Protein AF-A0A0F9MSC6-F1 (afdb_monomer_lite)

Foldseek 3Di:
DDPDDDDDADDPPDDQPAEEECPDPVHWPDKDKDFDPPFAQKEKEWEAALVVDVVGDPPIQIEIDDDDPDPDDHHYDYDYDHPDHDNVVRNVVRVVVNVVSVVVRMDMDIHGDDDPPDDPRHRYHYYYPPVD

Radius of gyration: 20.94 Å; chains: 1; bounding box: 50×23×59 Å

Secondary structure (DSSP, 8-state):
---PPP-----TTPPP-EEEESSSSSBEEEEEEEE-S----EEEEEE--TT--SSPPSSPEEEEPPPP-SSS---EEEEEETT--SHHHHHHHHHHHHHHHHHHHEEEEEEES--TT--TT--EEEE--TT-

Structure (mmCIF, N/CA/C/O backbone):
data_AF-A0A0F9MSC6-F1
#
_entry.id   AF-A0A0F9MSC6-F1
#
loop_
_atom_site.group_PDB
_atom_site.id
_atom_site.type_symbol
_atom_site.label_atom_id
_atom_site.label_alt_id
_atom_site.label_comp_id
_atom_site.label_asym_id
_atom_site.label_entity_id
_atom_site.label_seq_id
_atom_site.pdbx_PDB_ins_code
_atom_site.Cartn_x
_atom_site.Cartn_y
_atom_site.Cartn_z
_atom_site.occupancy
_atom_site.B_iso_or_equiv
_atom_site.auth_seq_id
_atom_site.auth_comp_id
_atom_site.auth_asym_id
_atom_site.auth_atom_id
_atom_site.pdbx_PDB_model_num
ATOM 1 N N . ALA A 1 1 ? -26.064 5.484 -30.027 1.00 55.69 1 ALA A N 1
ATOM 2 C CA . ALA A 1 1 ? -25.040 4.488 -29.670 1.00 55.69 1 ALA A CA 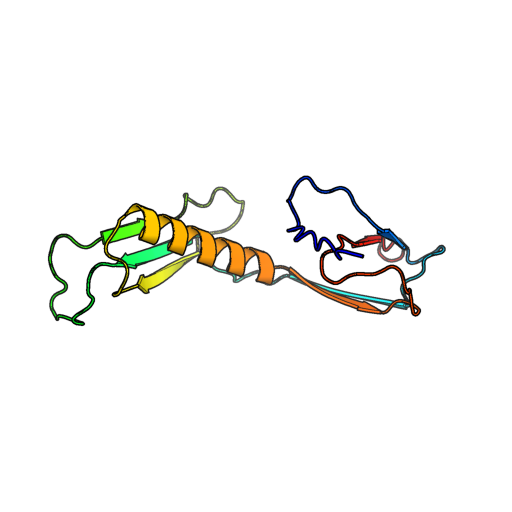1
ATOM 3 C C . ALA A 1 1 ? -24.875 4.544 -28.160 1.00 55.69 1 ALA A C 1
ATOM 5 O O . ALA A 1 1 ? -24.592 5.622 -27.655 1.00 55.69 1 ALA A O 1
ATOM 6 N N . ASN A 1 2 ? -25.159 3.453 -27.445 1.00 54.38 2 ASN A N 1
ATOM 7 C CA . ASN A 1 2 ? -24.880 3.384 -26.010 1.00 54.38 2 ASN A CA 1
ATOM 8 C C . ASN A 1 2 ? -23.380 3.145 -25.849 1.00 54.38 2 ASN A C 1
ATOM 10 O O . ASN A 1 2 ? -22.887 2.098 -26.258 1.00 54.38 2 ASN A O 1
ATOM 14 N N . LEU A 1 3 ? -22.670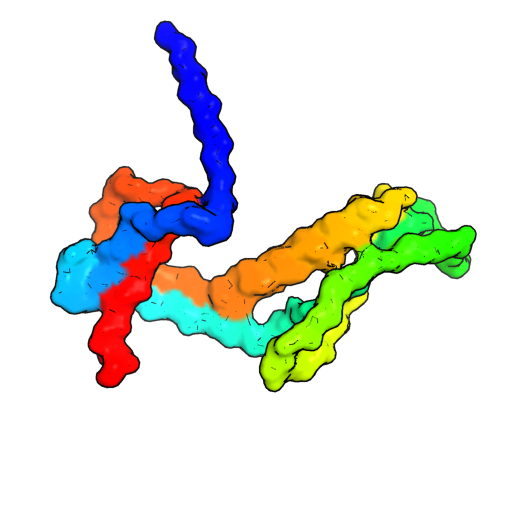 4.133 -25.309 1.00 59.75 3 LEU A N 1
ATOM 15 C CA . LEU A 1 3 ? -21.303 3.949 -24.837 1.00 59.75 3 LEU A CA 1
ATOM 16 C C . LEU A 1 3 ? -21.388 3.118 -23.557 1.00 59.75 3 LEU A C 1
ATOM 18 O O . LEU A 1 3 ? -21.895 3.589 -22.540 1.00 59.75 3 LEU A O 1
ATOM 22 N N . ILE A 1 4 ? -20.980 1.857 -23.656 1.00 69.38 4 ILE A N 1
ATOM 23 C CA . ILE A 1 4 ? -20.779 0.985 -22.503 1.00 69.38 4 ILE A CA 1
ATOM 24 C C . ILE A 1 4 ? -19.363 1.280 -22.023 1.00 69.38 4 ILE A C 1
ATOM 26 O O . ILE A 1 4 ? -18.412 1.090 -22.775 1.00 69.38 4 ILE A O 1
ATOM 30 N N . TRP A 1 5 ? -19.243 1.803 -20.809 1.00 65.50 5 TRP A N 1
ATOM 31 C CA . TRP A 1 5 ? -17.957 2.010 -20.156 1.00 65.50 5 TRP A CA 1
ATOM 32 C C . TRP A 1 5 ? -17.672 0.787 -19.290 1.00 65.50 5 TRP A C 1
ATOM 34 O O . TRP A 1 5 ? -18.529 0.385 -18.501 1.00 65.50 5 TRP A O 1
ATOM 44 N N . GLU A 1 6 ? -16.494 0.199 -19.453 1.00 67.31 6 GLU A N 1
ATOM 45 C CA . GLU A 1 6 ? -15.989 -0.867 -18.595 1.00 67.31 6 GLU A CA 1
ATOM 46 C C . GLU A 1 6 ? -14.988 -0.260 -17.614 1.00 67.31 6 GLU A C 1
ATOM 48 O O . GLU A 1 6 ? -14.114 0.512 -18.005 1.00 67.31 6 GLU A O 1
ATOM 53 N N . LEU A 1 7 ? -15.161 -0.561 -16.328 1.00 62.81 7 LEU A N 1
ATOM 54 C CA . LEU A 1 7 ? -14.228 -0.157 -15.287 1.00 62.81 7 LEU A CA 1
ATOM 55 C C . LEU A 1 7 ? -13.333 -1.352 -14.976 1.00 62.81 7 LEU A C 1
ATOM 57 O O . LEU A 1 7 ? -13.763 -2.286 -14.301 1.00 62.81 7 LEU A O 1
ATOM 61 N N . VAL A 1 8 ? -12.112 -1.317 -15.499 1.00 66.56 8 VAL A N 1
ATOM 62 C CA . VAL A 1 8 ? -11.094 -2.337 -15.249 1.00 66.56 8 VAL A CA 1
ATOM 63 C C . VAL A 1 8 ? -10.223 -1.865 -14.090 1.00 66.56 8 VAL A C 1
ATOM 65 O O . VAL A 1 8 ? -9.742 -0.732 -14.087 1.00 66.56 8 VAL A O 1
ATOM 68 N N . TYR A 1 9 ? -10.052 -2.722 -13.086 1.00 66.75 9 TYR A N 1
ATOM 69 C CA . TYR A 1 9 ? -9.126 -2.490 -11.981 1.00 66.75 9 TYR A CA 1
ATOM 70 C C . TYR A 1 9 ? -7.920 -3.413 -12.147 1.00 66.75 9 TYR A C 1
ATOM 72 O O . TYR A 1 9 ? -8.146 -4.614 -12.323 1.00 66.75 9 TYR A O 1
ATOM 80 N N . PRO A 1 10 ? -6.682 -2.903 -12.026 1.00 65.12 10 PRO A N 1
ATOM 81 C CA . PRO A 1 10 ? -5.489 -3.727 -12.165 1.00 65.12 10 PRO A CA 1
ATOM 82 C C . PRO A 1 10 ? -5.479 -4.840 -11.112 1.00 65.12 10 PRO A C 1
ATOM 84 O O . PRO A 1 10 ? -5.678 -4.589 -9.919 1.00 65.12 10 PRO A O 1
ATOM 87 N N . GLN A 1 11 ? -5.269 -6.072 -11.560 1.00 66.50 11 GLN A N 1
ATOM 88 C CA . GLN A 1 11 ? -5.110 -7.265 -10.737 1.00 66.50 11 GLN A CA 1
ATOM 89 C C . GLN A 1 11 ? -3.634 -7.665 -10.681 1.00 66.50 11 GLN A C 1
ATOM 91 O O . GLN A 1 11 ? -2.872 -7.480 -11.628 1.00 66.50 11 GLN A O 1
ATOM 96 N N . GLU A 1 12 ? -3.211 -8.297 -9.586 1.00 67.12 12 GLU A N 1
ATOM 97 C CA . GLU A 1 12 ? -1.827 -8.784 -9.465 1.00 67.12 12 GLU A CA 1
ATOM 98 C C . GLU A 1 12 ? -1.458 -9.800 -10.561 1.00 67.12 12 GLU A C 1
ATOM 100 O O . GLU A 1 12 ? -0.303 -9.855 -10.996 1.00 67.12 12 GLU A O 1
ATOM 105 N N . SER A 1 13 ? -2.448 -10.565 -11.038 1.00 73.38 13 SER A N 1
ATOM 106 C CA . SER A 1 13 ? -2.315 -11.553 -12.112 1.00 73.38 13 SER A CA 1
ATOM 107 C C . SER A 1 13 ? -2.310 -10.965 -13.521 1.00 73.38 13 SER A C 1
ATOM 109 O O . SER A 1 13 ? -2.163 -11.732 -14.475 1.00 73.38 13 SER A O 1
ATOM 111 N N . ASP A 1 14 ? -2.492 -9.653 -13.672 1.00 69.31 14 ASP A N 1
ATOM 112 C CA . ASP A 1 14 ? -2.519 -9.038 -14.994 1.00 69.31 14 ASP A CA 1
ATOM 113 C C . ASP A 1 14 ? -1.143 -9.140 -15.657 1.00 69.31 14 ASP A C 1
ATOM 115 O O . ASP A 1 14 ? -0.079 -9.015 -15.017 1.00 69.31 14 ASP A O 1
ATOM 119 N N . ALA A 1 15 ? -1.192 -9.435 -16.957 1.00 78.44 15 ALA A N 1
ATOM 120 C CA . ALA A 1 15 ? -0.018 -9.536 -17.801 1.00 78.44 15 ALA A CA 1
ATOM 121 C C . ALA A 1 15 ? 0.693 -8.179 -17.887 1.00 78.44 15 ALA A C 1
ATOM 123 O O . ALA A 1 15 ? 0.137 -7.134 -17.573 1.00 78.44 15 ALA A O 1
ATOM 124 N N . VAL A 1 16 ? 1.959 -8.207 -18.292 1.00 81.19 16 VAL A N 1
ATOM 125 C CA . VAL A 1 16 ? 2.658 -6.977 -18.669 1.00 81.19 16 VAL A CA 1
ATOM 126 C C . VAL A 1 16 ? 2.050 -6.484 -19.978 1.00 81.19 16 VAL A C 1
ATOM 128 O O . VAL A 1 16 ? 2.091 -7.213 -20.972 1.00 81.19 16 VAL A O 1
ATOM 131 N N . ASP A 1 17 ? 1.520 -5.264 -19.979 1.00 79.94 17 ASP A N 1
ATOM 132 C CA . ASP A 1 17 ? 0.901 -4.668 -21.169 1.00 79.94 17 ASP A CA 1
ATOM 133 C C . ASP A 1 17 ? 1.959 -4.148 -22.143 1.00 79.94 17 ASP A C 1
ATOM 135 O O . ASP A 1 17 ? 1.823 -4.252 -23.363 1.00 79.94 17 ASP A O 1
ATOM 139 N N . MET A 1 18 ? 3.048 -3.594 -21.600 1.00 83.88 18 MET A N 1
ATOM 140 C CA . MET A 1 18 ? 4.078 -2.902 -22.369 1.00 83.88 18 MET A CA 1
ATOM 141 C C . MET A 1 18 ? 5.457 -3.076 -21.736 1.00 83.88 18 MET A C 1
ATOM 143 O O . MET A 1 18 ? 5.601 -3.088 -20.514 1.00 83.88 18 MET A O 1
ATOM 147 N N . THR A 1 19 ? 6.497 -3.160 -22.564 1.00 87.62 19 THR A N 1
ATOM 148 C CA . THR A 1 19 ? 7.885 -3.278 -22.099 1.00 87.62 19 THR A CA 1
ATOM 149 C C . THR A 1 19 ? 8.759 -2.203 -22.733 1.00 87.62 19 THR A C 1
ATOM 151 O O . THR A 1 19 ? 8.812 -2.081 -23.958 1.00 87.62 19 THR A O 1
ATOM 154 N N . TYR A 1 20 ? 9.476 -1.456 -21.894 1.00 87.50 20 TYR A N 1
ATOM 155 C CA . TYR A 1 20 ? 10.472 -0.468 -22.294 1.00 87.50 20 TYR A CA 1
ATOM 156 C C . TYR A 1 20 ? 11.879 -0.953 -21.949 1.00 87.50 20 TYR A C 1
ATOM 158 O O . TYR A 1 20 ? 12.118 -1.480 -20.861 1.00 87.50 20 TYR A O 1
ATOM 166 N N . PHE A 1 21 ? 12.827 -0.726 -22.853 1.00 86.56 21 PHE A N 1
ATOM 167 C CA . PHE A 1 21 ? 14.213 -1.169 -22.724 1.00 86.56 21 PHE A CA 1
ATOM 168 C C . PHE A 1 21 ? 15.179 0.015 -22.699 1.00 86.56 21 PHE A C 1
ATOM 170 O O . PHE A 1 21 ? 14.868 1.110 -23.178 1.00 86.56 21 PHE A O 1
ATOM 177 N N . SER A 1 22 ? 16.376 -0.196 -22.152 1.00 84.06 22 SER A N 1
ATOM 178 C CA . SER A 1 22 ? 17.431 0.821 -22.194 1.00 84.06 22 SER A CA 1
ATOM 179 C C . SER A 1 22 ? 18.282 0.794 -23.463 1.00 84.06 22 SER A C 1
ATOM 181 O O . SER A 1 22 ? 18.905 1.805 -23.792 1.00 84.06 22 SER A O 1
ATOM 183 N N . ASP A 1 23 ? 18.306 -0.328 -24.179 1.00 81.88 23 ASP A N 1
ATOM 184 C CA . ASP A 1 23 ? 19.188 -0.603 -25.319 1.00 81.88 23 ASP A CA 1
ATOM 185 C C . ASP A 1 23 ? 18.443 -0.830 -26.647 1.00 81.88 23 ASP A C 1
ATOM 187 O O . ASP A 1 23 ? 19.049 -0.737 -27.718 1.00 81.88 23 ASP A O 1
ATOM 191 N N . GLN A 1 24 ? 17.126 -1.044 -26.605 1.00 81.06 24 GLN A N 1
ATOM 192 C CA . GLN A 1 24 ? 16.289 -1.257 -27.788 1.00 81.06 24 GLN A CA 1
ATOM 193 C C . GLN A 1 24 ? 14.918 -0.568 -27.705 1.00 81.06 24 GLN A C 1
ATOM 195 O O . GLN A 1 24 ? 14.480 -0.109 -26.654 1.00 81.06 24 GLN A O 1
ATOM 200 N N . ALA A 1 25 ? 14.229 -0.475 -28.845 1.00 77.56 25 ALA A N 1
ATOM 201 C CA . ALA A 1 25 ? 12.877 0.069 -28.887 1.00 77.56 25 ALA A CA 1
ATOM 202 C C . ALA A 1 25 ? 11.874 -0.909 -28.230 1.00 77.56 25 ALA A C 1
ATOM 204 O O . ALA A 1 25 ? 11.958 -2.110 -28.469 1.00 77.56 25 ALA A O 1
ATOM 205 N N . ALA A 1 26 ? 10.886 -0.451 -27.456 1.00 80.69 26 ALA A N 1
ATOM 206 C CA . ALA A 1 26 ? 10.621 0.941 -27.086 1.00 80.69 26 ALA A CA 1
ATOM 207 C C . ALA A 1 26 ? 11.590 1.441 -25.996 1.00 80.69 26 ALA A C 1
ATOM 209 O O . ALA A 1 26 ? 11.739 0.809 -24.957 1.00 80.69 26 ALA A O 1
ATOM 210 N N . TYR A 1 27 ? 12.241 2.585 -26.228 1.00 84.50 27 TYR A N 1
ATOM 211 C CA . TYR A 1 27 ? 13.291 3.091 -25.339 1.00 84.50 27 TYR A CA 1
ATOM 212 C C . TYR A 1 27 ? 12.733 3.901 -24.167 1.00 84.50 27 TYR A C 1
ATOM 214 O O . TYR A 1 27 ? 11.809 4.702 -24.347 1.00 84.50 27 TYR A O 1
ATOM 222 N N . PHE A 1 28 ? 13.396 3.823 -23.012 1.00 87.06 28 PHE A N 1
ATOM 223 C CA . PHE A 1 28 ? 13.283 4.842 -21.968 1.00 87.06 28 PHE A CA 1
ATOM 224 C C . PHE A 1 28 ? 14.556 5.701 -21.874 1.00 87.06 28 PHE A C 1
ATOM 226 O O . PHE A 1 28 ? 15.687 5.225 -21.960 1.00 87.06 28 PHE A O 1
ATOM 233 N N . LEU A 1 29 ? 14.367 7.004 -21.684 1.00 86.62 29 LEU A N 1
ATOM 234 C CA . LEU A 1 29 ? 15.434 8.002 -21.570 1.00 86.62 29 LE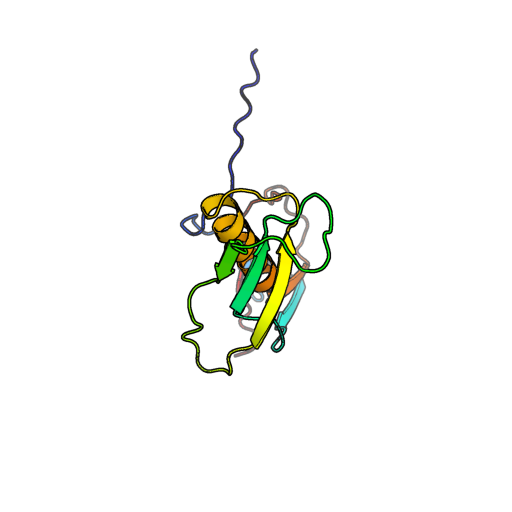U A CA 1
ATOM 235 C C . LEU A 1 29 ? 16.029 8.036 -20.165 1.00 86.62 29 LEU A C 1
ATOM 237 O O . LEU A 1 29 ? 17.223 8.275 -19.984 1.00 86.62 29 LEU A O 1
ATOM 241 N N . LYS A 1 30 ? 15.180 7.820 -19.164 1.00 84.56 30 LYS A N 1
ATOM 242 C CA . LYS A 1 30 ? 15.559 7.821 -17.757 1.00 84.56 30 LYS A CA 1
ATOM 243 C C . LYS A 1 30 ? 14.691 6.836 -17.003 1.00 84.56 30 LYS A C 1
ATOM 245 O O . LYS A 1 30 ? 13.490 6.791 -17.240 1.00 84.56 30 LYS A O 1
ATOM 250 N N . TYR A 1 31 ? 15.305 6.102 -16.094 1.00 85.44 31 TYR A N 1
ATOM 251 C CA . TYR A 1 31 ? 14.627 5.301 -15.091 1.00 85.44 31 TYR A CA 1
ATOM 252 C C . TYR A 1 31 ? 15.321 5.580 -13.766 1.00 85.44 31 TYR A C 1
ATOM 254 O O . TYR A 1 31 ? 16.550 5.638 -13.708 1.00 85.44 31 TYR A O 1
ATOM 262 N N . ALA A 1 32 ? 14.542 5.868 -12.735 1.00 84.12 32 ALA A N 1
ATOM 263 C CA . ALA A 1 32 ? 15.053 6.048 -11.392 1.00 84.12 32 ALA A CA 1
ATOM 264 C C . ALA A 1 32 ? 14.063 5.435 -10.416 1.00 84.12 32 ALA A C 1
ATOM 266 O O . ALA A 1 32 ? 12.867 5.720 -10.475 1.00 84.12 32 ALA A O 1
ATOM 267 N N . GLU A 1 33 ? 14.591 4.635 -9.504 1.00 83.88 33 GLU A N 1
ATOM 268 C CA . GLU A 1 33 ? 13.824 3.914 -8.510 1.00 83.88 33 GLU A CA 1
ATOM 269 C C . GLU A 1 33 ? 14.537 4.023 -7.169 1.00 83.88 33 GLU A C 1
ATOM 271 O O . GLU A 1 33 ? 15.763 3.948 -7.073 1.00 83.88 33 GLU A O 1
ATOM 276 N N . SER A 1 34 ? 13.757 4.265 -6.130 1.00 79.44 34 SER A N 1
ATOM 277 C CA . SER A 1 34 ? 14.216 4.363 -4.758 1.00 79.44 34 SER A CA 1
ATOM 278 C C . SER A 1 34 ? 13.405 3.408 -3.906 1.00 79.44 34 SER A C 1
ATOM 280 O O . SER A 1 34 ? 12.173 3.382 -3.983 1.00 79.44 34 SER A O 1
ATOM 282 N N . PHE A 1 35 ? 14.107 2.651 -3.071 1.00 78.62 35 PHE A N 1
ATOM 283 C CA . PHE A 1 35 ? 13.490 1.734 -2.135 1.00 78.62 35 PHE A CA 1
ATOM 284 C C . PHE A 1 35 ? 13.513 2.304 -0.722 1.00 78.62 35 PHE A C 1
ATOM 286 O O . PHE A 1 35 ? 14.577 2.543 -0.144 1.00 78.62 35 PHE A O 1
ATOM 293 N N . ASN A 1 36 ? 12.333 2.486 -0.142 1.00 73.44 36 ASN A N 1
ATOM 294 C CA . ASN A 1 36 ? 12.201 2.890 1.248 1.00 73.44 36 ASN A CA 1
ATOM 295 C C . ASN A 1 36 ? 12.362 1.657 2.146 1.00 73.44 36 ASN A C 1
ATOM 297 O O . ASN A 1 36 ? 11.503 0.779 2.189 1.00 73.44 36 ASN A O 1
ATOM 301 N N . LEU A 1 37 ? 13.482 1.586 2.870 1.00 67.56 37 LEU A N 1
ATOM 302 C CA . LEU A 1 37 ? 13.784 0.483 3.795 1.00 67.56 37 LEU A CA 1
ATOM 303 C C . LEU A 1 37 ? 12.952 0.542 5.085 1.00 67.56 37 LEU A C 1
ATOM 305 O O . LEU A 1 37 ? 12.713 -0.489 5.704 1.00 67.56 37 LEU A O 1
ATOM 309 N N . THR A 1 38 ? 12.496 1.733 5.475 1.00 73.19 38 THR A N 1
ATOM 310 C CA . THR A 1 38 ? 11.879 2.003 6.784 1.00 73.19 38 THR A CA 1
ATOM 311 C C . THR A 1 38 ? 10.362 2.157 6.685 1.00 73.19 38 THR A C 1
ATOM 313 O O . THR A 1 38 ? 9.786 3.113 7.198 1.00 73.19 38 THR A O 1
ATOM 316 N N . VAL A 1 39 ? 9.706 1.250 5.968 1.00 79.38 39 VAL A N 1
ATOM 317 C CA . VAL A 1 39 ? 8.243 1.226 5.879 1.00 79.38 39 VAL A CA 1
ATOM 318 C C . VAL A 1 39 ? 7.702 0.201 6.882 1.00 79.38 39 VAL A C 1
ATOM 320 O O . VAL A 1 39 ? 8.194 -0.930 6.884 1.00 79.38 39 VAL A O 1
ATOM 323 N N . PRO A 1 40 ? 6.719 0.560 7.729 1.00 85.19 40 PRO A N 1
ATOM 324 C CA . PRO A 1 40 ? 6.075 -0.377 8.644 1.00 85.19 40 PRO A CA 1
ATOM 325 C C . PRO A 1 40 ? 5.542 -1.607 7.914 1.00 85.19 40 PRO A C 1
ATOM 327 O O . PRO A 1 40 ? 4.929 -1.503 6.851 1.00 85.19 40 PRO A O 1
ATOM 330 N N . ASN A 1 41 ? 5.804 -2.779 8.485 1.00 85.81 41 ASN A N 1
ATOM 331 C CA . ASN A 1 41 ? 5.476 -4.075 7.888 1.00 85.81 41 ASN A CA 1
ATOM 332 C C . ASN A 1 41 ? 4.453 -4.864 8.718 1.00 85.81 41 ASN A C 1
ATOM 334 O O . ASN A 1 41 ? 4.108 -5.989 8.354 1.00 85.81 41 ASN A O 1
ATOM 338 N N . ARG A 1 42 ? 3.929 -4.247 9.786 1.00 90.25 42 ARG A N 1
ATOM 339 C CA . ARG A 1 42 ? 2.782 -4.721 10.555 1.00 90.25 42 ARG A CA 1
ATOM 340 C C . ARG A 1 42 ? 1.926 -3.560 11.039 1.00 90.25 42 ARG A C 1
ATOM 342 O O . ARG A 1 42 ? 2.435 -2.609 11.626 1.00 90.25 42 ARG A O 1
ATOM 349 N N . ILE A 1 43 ? 0.618 -3.667 10.838 1.00 94.62 43 ILE A N 1
ATOM 350 C CA . ILE A 1 43 ? -0.345 -2.624 11.188 1.00 94.62 43 ILE A CA 1
ATOM 351 C C . ILE A 1 43 ? -1.285 -3.138 12.272 1.00 94.62 43 ILE A C 1
ATOM 353 O O . ILE A 1 43 ? -1.803 -4.252 12.181 1.00 94.62 43 ILE A O 1
ATOM 357 N N . VAL A 1 44 ? -1.510 -2.313 13.295 1.00 94.62 44 VAL A N 1
ATOM 358 C CA . VAL A 1 44 ? -2.521 -2.549 14.332 1.00 94.62 44 VAL A CA 1
ATOM 359 C C . VAL A 1 44 ? -3.556 -1.441 14.264 1.00 94.62 44 VAL A C 1
ATOM 361 O O . VAL A 1 44 ? -3.206 -0.267 14.325 1.00 94.62 44 VAL A O 1
ATOM 364 N N . VAL A 1 45 ? -4.830 -1.800 14.157 1.00 94.88 45 VAL A N 1
ATOM 365 C CA . VAL A 1 45 ? -5.940 -0.846 14.148 1.00 94.88 45 VAL A CA 1
ATOM 366 C C . VAL A 1 45 ? -6.780 -1.046 15.396 1.00 94.88 45 VAL A C 1
ATOM 368 O O . VAL A 1 45 ? -7.326 -2.120 15.633 1.00 94.88 45 VAL A O 1
ATOM 371 N N . PHE A 1 46 ? -6.905 0.018 16.176 1.00 93.81 46 PHE A N 1
ATOM 372 C CA . PHE A 1 46 ? -7.824 0.110 17.298 1.00 93.81 46 PHE A CA 1
ATOM 373 C C . PHE A 1 46 ? -9.119 0.783 16.819 1.00 93.81 46 PHE A C 1
ATOM 375 O O . PHE A 1 46 ? -9.066 1.871 16.241 1.00 93.81 46 PHE A O 1
ATOM 382 N N . ALA A 1 47 ? -10.278 0.170 17.047 1.00 92.56 47 ALA A N 1
ATOM 383 C CA . ALA A 1 47 ? -11.579 0.634 16.561 1.00 92.56 47 ALA A CA 1
ATOM 384 C C . ALA A 1 47 ? -12.669 0.590 17.651 1.00 92.56 47 ALA A C 1
ATOM 386 O O . ALA A 1 47 ? -12.453 0.063 18.742 1.00 92.56 47 ALA A O 1
ATOM 387 N N . GLY A 1 48 ? -13.847 1.150 17.353 1.00 89.25 48 GLY A N 1
ATOM 388 C CA . GLY A 1 48 ? -15.017 1.084 18.236 1.00 89.25 48 GLY A CA 1
ATOM 389 C C . GLY A 1 48 ? -15.139 2.205 19.273 1.00 89.25 48 GLY A C 1
ATOM 390 O O . GLY A 1 48 ? -15.817 2.013 20.277 1.00 89.25 48 GLY A O 1
ATOM 391 N N . ASN A 1 49 ? -14.532 3.376 19.041 1.00 90.75 49 ASN A N 1
ATOM 392 C CA . ASN A 1 49 ? -14.672 4.541 19.928 1.00 90.75 49 ASN A CA 1
ATOM 393 C C . ASN A 1 49 ? -15.203 5.800 19.206 1.00 90.75 49 ASN A C 1
ATOM 395 O O . ASN A 1 49 ? -14.492 6.801 19.114 1.00 90.75 49 ASN A O 1
ATOM 399 N N . PRO A 1 50 ? -16.437 5.780 18.670 1.00 87.69 50 PRO A N 1
ATOM 400 C CA . PRO A 1 50 ? -16.978 6.891 17.881 1.00 87.69 50 PRO A CA 1
ATOM 401 C C . PRO A 1 50 ? -17.185 8.177 18.694 1.00 87.69 50 PRO A C 1
ATOM 403 O O . PRO A 1 50 ? -17.221 9.261 18.118 1.00 87.69 50 PRO A O 1
ATOM 406 N N . GLU A 1 51 ? -17.316 8.059 20.016 1.00 89.00 51 GLU A N 1
ATOM 407 C CA . GLU A 1 51 ? -17.538 9.174 20.944 1.00 89.00 51 GLU A CA 1
ATOM 408 C C . GLU A 1 51 ? -16.236 9.711 21.569 1.00 89.00 51 GLU A C 1
ATOM 410 O O . GLU A 1 51 ? -16.294 10.588 22.427 1.00 89.00 51 GLU A O 1
ATOM 415 N N . ASP A 1 52 ? -15.071 9.200 21.145 1.00 87.50 52 ASP A N 1
ATOM 416 C CA . ASP A 1 52 ? -13.743 9.573 21.664 1.00 87.50 52 ASP A CA 1
ATOM 417 C C . ASP A 1 52 ? -13.648 9.503 23.205 1.00 87.50 52 ASP A C 1
ATOM 419 O O . ASP A 1 52 ? -13.054 10.343 23.884 1.00 87.50 52 ASP A O 1
ATOM 423 N N . LEU A 1 53 ? -14.278 8.477 23.786 1.00 88.06 53 LEU A N 1
ATOM 424 C CA . LEU A 1 53 ? -14.327 8.267 25.229 1.00 88.06 53 LEU A CA 1
ATOM 425 C C . LEU A 1 53 ? -12.940 7.943 25.795 1.00 88.06 53 LEU A C 1
ATOM 427 O O . LEU A 1 53 ? -12.134 7.249 25.171 1.00 88.06 53 LEU A O 1
ATOM 431 N N . THR A 1 54 ? -12.689 8.418 27.018 1.00 88.12 54 THR A N 1
ATOM 432 C CA . THR A 1 54 ? -11.501 8.093 27.818 1.00 88.12 54 THR A CA 1
ATOM 433 C C . THR A 1 54 ? -11.939 7.680 29.233 1.00 88.12 54 THR A C 1
ATOM 435 O O . THR A 1 54 ? -12.492 8.517 29.949 1.00 88.12 54 THR A O 1
ATOM 438 N N . PRO A 1 55 ? -11.694 6.433 29.684 1.00 85.25 55 PRO A N 1
ATOM 439 C CA . PRO A 1 55 ? -11.029 5.344 28.963 1.00 85.25 55 PRO A CA 1
ATOM 440 C C . PRO A 1 55 ? -11.850 4.852 27.762 1.00 85.25 55 PRO A C 1
ATOM 442 O O . PRO A 1 55 ? -13.051 5.106 27.683 1.00 85.25 55 PRO A O 1
ATOM 445 N N . TRP A 1 56 ? -11.190 4.162 26.829 1.00 85.62 56 TRP A N 1
ATOM 446 C CA . TRP A 1 56 ? -11.877 3.538 25.699 1.00 85.62 56 TRP A CA 1
ATOM 447 C C . TRP A 1 56 ? -12.953 2.553 26.180 1.00 85.62 56 TRP A C 1
ATOM 449 O O . TRP A 1 56 ? -12.764 1.901 27.213 1.00 85.62 56 TRP A O 1
ATOM 459 N N . PRO A 1 57 ? -14.077 2.439 25.453 1.00 84.50 57 PRO A N 1
ATOM 460 C CA . PRO A 1 57 ? -15.118 1.485 25.795 1.00 84.50 57 PRO A CA 1
ATOM 461 C C . PRO A 1 57 ? -14.604 0.051 25.617 1.00 84.50 57 PRO A C 1
ATOM 463 O O . PRO A 1 57 ? -13.988 -0.283 24.608 1.00 84.50 57 PRO A O 1
ATOM 466 N N . GLU A 1 58 ? -14.879 -0.798 26.607 1.00 84.81 58 GLU A N 1
ATOM 467 C CA . GLU A 1 58 ? -14.574 -2.228 26.551 1.00 84.81 58 GLU A CA 1
ATOM 468 C C . GLU A 1 58 ? -15.786 -3.016 26.019 1.00 84.81 58 GLU A C 1
ATOM 470 O O . GLU A 1 58 ? -16.916 -2.749 26.447 1.00 84.81 58 GLU A O 1
ATOM 475 N N . PRO A 1 59 ? -15.592 -4.025 25.150 1.00 84.44 59 PRO A N 1
ATOM 476 C CA . PRO A 1 59 ? -14.314 -4.479 24.599 1.00 84.44 59 PRO A CA 1
ATOM 477 C C . PRO A 1 59 ? -13.794 -3.577 23.470 1.00 84.44 59 PRO A C 1
ATOM 479 O O . PRO A 1 59 ? -14.554 -3.166 22.592 1.00 84.44 59 PRO A O 1
ATOM 482 N N . VAL A 1 60 ? -12.479 -3.347 23.448 1.00 86.38 60 VAL A N 1
ATOM 483 C CA . VAL A 1 60 ? -11.815 -2.664 22.329 1.00 86.38 60 VAL A CA 1
ATOM 484 C C . VAL A 1 60 ? -11.736 -3.581 21.108 1.00 86.38 60 VAL A C 1
ATOM 486 O O . VAL A 1 60 ? -11.227 -4.699 21.195 1.00 86.38 60 VAL A O 1
ATOM 489 N N . ILE A 1 61 ? -12.179 -3.094 19.946 1.00 90.81 61 ILE A N 1
ATOM 490 C CA . ILE A 1 61 ? -11.967 -3.790 18.672 1.00 90.81 61 ILE A CA 1
ATOM 491 C C . ILE A 1 61 ? -10.504 -3.588 18.272 1.00 90.81 61 ILE A C 1
ATOM 493 O O . ILE A 1 61 ? -10.059 -2.455 18.080 1.00 90.81 61 ILE A O 1
ATOM 497 N N . VAL A 1 62 ? -9.754 -4.683 18.152 1.00 93.00 62 VAL A N 1
ATOM 498 C CA . VAL A 1 62 ? -8.342 -4.666 17.750 1.00 93.00 62 VAL A CA 1
ATOM 499 C C . VAL A 1 62 ? -8.175 -5.549 16.526 1.00 93.00 62 VAL A C 1
ATOM 501 O O . VAL A 1 62 ? -8.407 -6.755 16.585 1.00 93.00 62 VAL A O 1
ATOM 504 N N . ALA A 1 63 ? -7.744 -4.950 15.426 1.00 94.12 63 ALA A N 1
ATOM 505 C CA . ALA A 1 63 ? -7.349 -5.650 14.215 1.00 94.12 63 ALA A CA 1
ATOM 506 C C . ALA A 1 63 ? -5.831 -5.604 14.057 1.00 94.12 63 ALA A C 1
ATOM 508 O O . ALA A 1 63 ? -5.191 -4.599 14.380 1.00 94.12 63 ALA A O 1
ATOM 509 N N . GLN A 1 64 ? -5.245 -6.693 13.568 1.00 93.38 64 GLN A N 1
ATOM 510 C CA . GLN A 1 64 ? -3.816 -6.778 13.281 1.00 93.38 64 GLN A CA 1
ATOM 511 C C . GLN A 1 64 ? -3.606 -7.471 11.945 1.00 93.38 64 GLN A C 1
ATOM 513 O O . GLN A 1 64 ? -4.224 -8.501 11.681 1.00 93.38 64 GLN A O 1
ATOM 518 N N . THR A 1 65 ? -2.689 -6.946 11.140 1.00 90.62 65 THR A N 1
ATOM 519 C CA . THR A 1 65 ? -2.236 -7.649 9.937 1.00 90.62 65 THR A CA 1
ATOM 520 C C . THR A 1 65 ? -1.465 -8.912 10.316 1.00 90.62 65 THR A C 1
ATOM 522 O O . THR A 1 65 ? -0.969 -9.043 11.442 1.00 90.62 65 THR A O 1
ATOM 525 N N . ALA A 1 66 ? -1.318 -9.833 9.361 1.00 87.81 66 ALA A N 1
ATOM 526 C CA . ALA A 1 66 ? -0.504 -11.031 9.542 1.00 87.81 66 ALA A CA 1
ATOM 527 C C . ALA A 1 66 ? 0.920 -10.692 10.030 1.00 87.81 66 ALA A C 1
ATOM 529 O O . ALA A 1 66 ? 1.466 -9.632 9.716 1.00 87.81 66 ALA A O 1
ATOM 530 N N . ALA A 1 67 ? 1.511 -11.607 10.805 1.00 85.75 67 ALA A N 1
ATOM 531 C CA . ALA A 1 67 ? 2.880 -11.460 11.288 1.00 85.75 67 ALA A CA 1
ATOM 532 C C . ALA A 1 67 ? 3.859 -11.349 10.111 1.00 85.75 67 ALA A C 1
ATOM 534 O O . ALA A 1 67 ? 3.731 -12.077 9.121 1.00 85.75 67 ALA A O 1
ATOM 535 N N . TYR A 1 68 ? 4.845 -10.461 10.228 1.00 84.44 68 TYR A N 1
ATOM 536 C CA . TYR A 1 68 ? 5.845 -10.294 9.180 1.00 84.44 68 TYR A CA 1
ATOM 537 C C . TYR A 1 68 ? 6.767 -11.522 9.100 1.00 84.44 68 TYR A C 1
ATOM 539 O O . TYR A 1 68 ? 7.348 -11.939 10.098 1.00 84.44 68 TYR A O 1
ATOM 547 N N . THR A 1 69 ? 6.923 -12.101 7.906 1.00 82.69 69 THR A N 1
ATOM 548 C CA . THR A 1 69 ? 7.741 -13.312 7.672 1.00 82.69 69 THR A CA 1
ATOM 549 C C . THR A 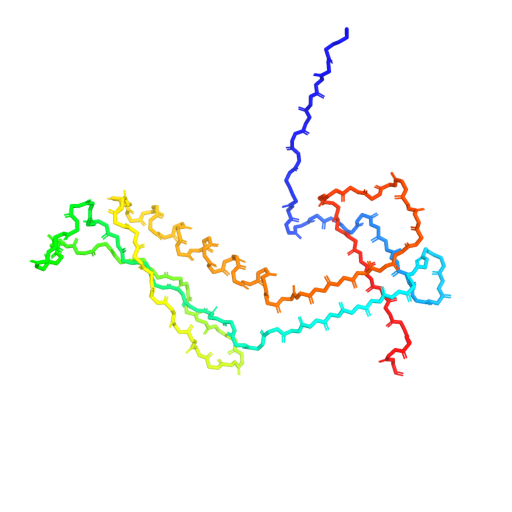1 69 ? 9.009 -13.046 6.856 1.00 82.69 69 THR A C 1
ATOM 551 O O . THR A 1 69 ? 9.590 -13.977 6.300 1.00 82.69 69 THR A O 1
ATOM 554 N N . GLY A 1 70 ? 9.403 -11.782 6.687 1.00 81.75 70 GLY A N 1
ATOM 555 C CA . GLY A 1 70 ? 10.561 -11.426 5.871 1.00 81.75 70 GLY A CA 1
ATOM 556 C C . GLY A 1 70 ? 11.889 -11.457 6.628 1.00 81.75 70 GLY A C 1
ATOM 557 O O . GLY A 1 70 ? 11.961 -11.776 7.807 1.00 81.75 70 GLY A O 1
ATOM 558 N N . ASN A 1 71 ? 12.958 -11.092 5.918 1.00 79.38 71 ASN A N 1
ATOM 559 C CA . ASN A 1 71 ? 14.337 -11.151 6.420 1.00 79.38 71 ASN A CA 1
ATOM 560 C C . ASN A 1 71 ? 14.736 -9.971 7.332 1.00 79.38 71 ASN A C 1
ATOM 562 O O . ASN A 1 71 ? 15.889 -9.896 7.749 1.00 79.38 71 ASN A O 1
ATOM 566 N N . TYR A 1 72 ? 13.825 -9.027 7.577 1.00 81.06 72 TYR A N 1
ATOM 567 C CA . TYR A 1 72 ? 14.067 -7.810 8.356 1.00 81.06 72 TYR A CA 1
ATOM 568 C C . TYR A 1 72 ? 13.267 -7.814 9.658 1.00 81.06 72 TYR A C 1
ATOM 570 O O . TYR A 1 72 ? 12.360 -8.625 9.836 1.00 81.06 72 TYR A O 1
ATOM 578 N N . ASP A 1 73 ? 13.584 -6.873 10.545 1.00 83.69 73 ASP A N 1
ATOM 579 C CA . ASP A 1 73 ? 12.843 -6.699 11.788 1.00 83.69 73 ASP A CA 1
ATOM 580 C C . ASP A 1 73 ? 11.389 -6.283 11.529 1.00 83.69 73 ASP A C 1
ATOM 582 O O . ASP A 1 73 ? 11.058 -5.573 10.572 1.00 83.69 73 ASP A O 1
ATOM 586 N N . GLU A 1 74 ? 10.506 -6.738 12.411 1.00 84.31 74 GLU A N 1
ATOM 587 C CA . GLU A 1 74 ? 9.101 -6.356 12.405 1.00 84.31 74 GLU A CA 1
ATOM 588 C C . GLU A 1 74 ? 8.942 -4.942 12.986 1.00 84.31 74 GLU A C 1
ATOM 590 O O . GLU A 1 74 ? 9.327 -4.665 14.123 1.00 84.31 74 GLU A O 1
ATOM 595 N N . VAL A 1 75 ? 8.364 -4.038 12.197 1.00 87.75 75 VAL A N 1
ATOM 596 C CA . VAL A 1 75 ? 8.065 -2.652 12.559 1.00 87.75 75 VAL A CA 1
ATOM 597 C C . VAL A 1 75 ? 6.552 -2.492 12.598 1.00 87.75 75 VAL A C 1
ATOM 599 O O . VAL A 1 75 ? 5.885 -2.468 11.560 1.00 87.75 75 VAL A O 1
ATOM 602 N N . LEU A 1 76 ? 6.031 -2.389 13.821 1.00 90.12 76 LEU A N 1
ATOM 603 C CA . LEU A 1 76 ? 4.609 -2.261 14.111 1.00 90.12 76 LEU A CA 1
ATOM 604 C C . LEU A 1 76 ? 4.190 -0.789 14.169 1.00 90.12 76 LEU A C 1
ATOM 606 O O . LEU A 1 76 ? 4.779 -0.009 14.917 1.00 90.12 76 LEU A O 1
ATOM 610 N N . GLU A 1 77 ? 3.131 -0.432 13.444 1.00 92.31 77 GLU A N 1
ATOM 611 C CA . GLU A 1 77 ? 2.507 0.892 13.517 1.00 92.31 77 GLU A CA 1
ATOM 612 C C . GLU A 1 77 ? 1.049 0.805 14.016 1.00 92.31 77 GLU A C 1
ATOM 614 O O . GLU A 1 77 ? 0.232 0.089 13.423 1.00 92.31 77 GLU A O 1
ATOM 619 N N . PRO A 1 78 ? 0.698 1.508 15.111 1.00 93.25 78 PRO A N 1
ATOM 620 C CA . PRO A 1 78 ? -0.670 1.584 15.604 1.00 93.25 78 PRO A CA 1
ATOM 621 C C . PRO A 1 78 ? -1.468 2.716 14.934 1.00 93.25 78 PRO A C 1
ATOM 623 O O . PRO A 1 78 ? -1.002 3.848 14.820 1.00 93.25 78 PRO A O 1
ATOM 626 N N . HIS A 1 79 ? -2.724 2.440 14.592 1.00 93.69 79 HIS A N 1
ATOM 627 C CA . HIS A 1 79 ? -3.694 3.406 14.079 1.00 93.69 79 HIS A CA 1
ATOM 628 C C . HIS A 1 79 ? -5.003 3.339 14.863 1.00 93.69 79 HIS A C 1
ATOM 630 O O . HIS A 1 79 ? -5.383 2.294 15.387 1.00 93.69 79 HIS A O 1
ATOM 636 N N . THR A 1 80 ? -5.734 4.450 14.888 1.00 92.69 80 THR A N 1
ATOM 637 C CA . THR A 1 80 ? -7.085 4.520 15.448 1.00 92.69 80 THR A CA 1
ATOM 638 C C . THR A 1 80 ? -8.118 4.697 14.335 1.00 92.69 80 THR A C 1
ATOM 640 O O . THR A 1 80 ? -7.929 5.460 13.386 1.00 92.69 80 THR A O 1
ATOM 643 N N . ALA A 1 81 ? -9.226 3.971 14.440 1.00 92.00 81 ALA A N 1
ATOM 644 C CA . ALA A 1 81 ? -10.358 4.015 13.524 1.00 92.00 81 ALA A CA 1
ATOM 645 C C . ALA A 1 81 ? -11.674 4.057 14.328 1.00 92.00 81 ALA A C 1
ATOM 647 O O . ALA A 1 81 ? -12.414 3.074 14.374 1.00 92.00 81 ALA A O 1
ATOM 648 N N . PRO A 1 82 ? -11.983 5.192 14.982 1.00 88.94 82 PRO A N 1
ATOM 649 C CA . PRO A 1 82 ? -13.074 5.287 15.956 1.00 88.94 82 PRO A CA 1
ATOM 650 C C . PRO A 1 82 ? -14.464 4.998 15.371 1.00 88.94 82 PRO A C 1
ATOM 652 O O . PRO A 1 82 ? -15.321 4.464 16.065 1.00 88.94 82 PRO A O 1
ATOM 655 N N . LEU A 1 83 ? -14.678 5.315 14.090 1.00 90.56 83 LEU A N 1
ATOM 656 C CA . LEU A 1 83 ? -15.961 5.133 13.400 1.00 90.56 83 LEU A CA 1
ATOM 657 C C . LEU A 1 83 ? -16.222 3.691 12.944 1.00 90.56 83 LEU A C 1
ATOM 659 O O . LEU A 1 83 ? -17.340 3.374 12.543 1.00 90.56 83 LEU A O 1
ATOM 663 N N . ILE A 1 84 ? -15.205 2.830 12.969 1.00 91.62 84 ILE A N 1
ATOM 664 C CA . ILE A 1 84 ? -15.359 1.422 12.616 1.00 91.62 84 ILE A CA 1
ATOM 665 C C . ILE A 1 84 ? -15.937 0.684 13.822 1.00 91.62 84 ILE A C 1
ATOM 667 O O . ILE A 1 84 ? -15.374 0.734 14.913 1.00 91.62 84 ILE A O 1
ATOM 671 N N . THR A 1 85 ? -17.062 -0.000 13.621 1.00 89.88 85 THR A N 1
ATOM 672 C CA . THR A 1 85 ? -17.797 -0.710 14.682 1.00 89.88 85 THR A CA 1
ATOM 673 C C . THR A 1 85 ? -17.834 -2.225 14.487 1.00 89.88 85 THR A C 1
ATOM 675 O O . THR A 1 85 ? -18.391 -2.931 15.324 1.00 89.88 85 THR A O 1
ATOM 678 N N . SER A 1 86 ? -17.238 -2.741 13.408 1.00 91.81 86 SER A N 1
ATOM 679 C CA . SER A 1 86 ? -17.155 -4.173 13.121 1.00 91.81 86 SER A CA 1
ATOM 680 C C . SER A 1 86 ? -15.697 -4.639 13.069 1.00 91.81 86 SER A C 1
ATOM 682 O O . SER A 1 86 ? -14.815 -3.903 12.624 1.00 91.81 86 SER A O 1
ATOM 684 N N . GLN A 1 87 ? -15.440 -5.872 13.518 1.00 93.38 87 GLN A N 1
ATOM 685 C CA . GLN A 1 87 ? -14.103 -6.473 13.449 1.00 93.38 87 GLN A CA 1
ATOM 686 C C . GLN A 1 87 ? -13.640 -6.624 11.994 1.00 93.38 87 GLN A C 1
ATOM 688 O O . GLN A 1 87 ? -12.523 -6.246 11.672 1.00 93.38 87 GLN A O 1
ATOM 693 N N . ALA A 1 88 ? -14.524 -7.091 11.107 1.00 94.25 88 ALA A N 1
ATOM 694 C CA . ALA A 1 88 ? -14.195 -7.302 9.699 1.00 94.25 88 ALA A CA 1
ATOM 695 C C . ALA A 1 88 ? -13.764 -6.003 8.996 1.00 94.25 88 ALA A C 1
ATOM 697 O O . ALA A 1 88 ? -12.810 -6.000 8.224 1.00 94.25 88 ALA A O 1
ATOM 698 N N . ASP A 1 89 ? -14.424 -4.879 9.285 1.00 94.00 89 ASP A N 1
ATOM 699 C CA . ASP A 1 89 ? -14.031 -3.584 8.724 1.00 94.00 89 ASP A CA 1
ATOM 700 C C . ASP A 1 89 ? -12.707 -3.081 9.316 1.00 94.00 89 ASP A C 1
ATOM 702 O O . ASP A 1 89 ? -11.935 -2.416 8.621 1.00 94.00 89 ASP A O 1
ATOM 706 N N . ALA A 1 90 ? -12.421 -3.400 10.582 1.00 93.88 90 ALA A N 1
ATOM 707 C CA . ALA A 1 90 ? -11.148 -3.067 11.216 1.00 93.88 90 ALA A CA 1
ATOM 708 C C . ALA A 1 90 ? -9.993 -3.883 10.611 1.00 93.88 90 ALA A C 1
ATOM 710 O O . ALA A 1 90 ? -8.932 -3.315 10.342 1.00 93.88 90 ALA A O 1
ATOM 711 N N . ASP A 1 91 ? -10.222 -5.167 10.326 1.00 95.06 91 ASP A N 1
ATOM 712 C CA . ASP A 1 91 ? -9.273 -6.050 9.637 1.00 95.06 91 ASP A CA 1
ATOM 713 C C . ASP A 1 91 ? -9.001 -5.535 8.214 1.00 95.06 91 ASP A C 1
ATOM 715 O O . ASP A 1 91 ? -7.856 -5.235 7.868 1.00 95.06 91 ASP A O 1
ATOM 719 N N . ASN A 1 92 ? -10.060 -5.267 7.438 1.00 94.56 92 ASN A N 1
ATOM 720 C CA . ASN A 1 92 ? -9.955 -4.669 6.101 1.00 94.56 92 ASN A CA 1
ATOM 721 C C . ASN A 1 92 ? -9.194 -3.334 6.123 1.00 94.56 92 ASN A C 1
ATOM 723 O O . ASN A 1 92 ? -8.445 -3.010 5.198 1.00 94.56 92 ASN A O 1
ATOM 727 N N . ARG A 1 93 ? -9.378 -2.529 7.176 1.00 93.19 93 ARG A N 1
ATOM 728 C CA . ARG A 1 93 ? -8.663 -1.262 7.342 1.00 93.19 93 ARG A CA 1
ATOM 729 C C . ARG A 1 93 ? -7.175 -1.482 7.594 1.00 93.19 93 ARG A C 1
ATOM 731 O O . ARG A 1 93 ? -6.374 -0.745 7.016 1.00 93.19 93 ARG A O 1
ATOM 738 N N . ALA A 1 94 ? -6.811 -2.442 8.440 1.00 93.50 94 ALA A N 1
ATOM 739 C CA . ALA A 1 94 ? -5.418 -2.774 8.723 1.00 93.50 94 ALA A CA 1
ATOM 740 C C . ALA A 1 94 ? -4.700 -3.245 7.445 1.00 93.50 94 ALA A C 1
ATOM 742 O O . ALA A 1 94 ? -3.636 -2.718 7.106 1.00 93.50 94 ALA A O 1
ATOM 743 N N . ASP A 1 95 ? -5.338 -4.132 6.680 1.00 92.94 95 ASP A N 1
ATOM 744 C CA . ASP A 1 95 ? -4.806 -4.655 5.417 1.00 92.94 95 ASP A CA 1
ATOM 745 C C . ASP A 1 95 ? -4.693 -3.572 4.334 1.00 92.94 95 ASP A C 1
ATOM 747 O O . ASP A 1 95 ? -3.685 -3.491 3.624 1.00 92.94 95 ASP A O 1
ATOM 751 N N . ALA A 1 96 ? -5.677 -2.674 4.230 1.00 91.25 96 ALA A N 1
ATOM 752 C CA . ALA A 1 96 ? -5.632 -1.561 3.281 1.00 91.25 96 ALA A CA 1
ATOM 753 C C . ALA A 1 96 ? -4.482 -0.582 3.579 1.00 91.25 96 ALA A C 1
ATOM 755 O O . ALA A 1 96 ? -3.822 -0.090 2.659 1.00 91.25 96 ALA A O 1
ATOM 756 N N . ILE A 1 97 ? -4.221 -0.300 4.860 1.00 92.50 97 ILE A N 1
ATOM 757 C CA . ILE A 1 97 ? -3.099 0.551 5.278 1.00 92.50 97 ILE A CA 1
ATOM 758 C C . ILE A 1 97 ? -1.769 -0.126 4.933 1.00 92.50 97 ILE A C 1
ATOM 760 O O . ILE A 1 97 ? -0.908 0.511 4.323 1.00 92.50 97 ILE A O 1
ATOM 764 N N . LEU A 1 98 ? -1.617 -1.416 5.250 1.00 90.56 98 LEU A N 1
ATOM 765 C CA . LEU A 1 98 ? -0.405 -2.169 4.922 1.00 90.56 98 LEU A CA 1
ATOM 766 C C . LEU A 1 98 ? -0.163 -2.228 3.408 1.00 90.56 98 LEU A C 1
ATOM 768 O O . LEU A 1 98 ? 0.956 -2.004 2.951 1.00 90.56 98 LEU A O 1
ATOM 772 N N . THR A 1 99 ? -1.213 -2.448 2.618 1.00 89.19 99 THR A N 1
ATOM 773 C CA . THR A 1 99 ? -1.136 -2.453 1.148 1.00 89.19 99 THR A CA 1
ATOM 774 C C . THR A 1 99 ? -0.645 -1.110 0.616 1.00 89.19 99 THR A C 1
ATOM 776 O O . THR A 1 99 ? 0.257 -1.058 -0.220 1.00 89.19 99 THR A O 1
ATOM 779 N N . ARG A 1 100 ? -1.169 -0.000 1.150 1.00 88.06 100 ARG A N 1
ATOM 780 C CA . ARG A 1 100 ? -0.706 1.346 0.792 1.00 88.06 100 ARG A CA 1
ATOM 781 C C . ARG A 1 100 ? 0.766 1.554 1.147 1.00 88.06 100 ARG A C 1
ATOM 783 O O . ARG A 1 100 ? 1.499 2.163 0.371 1.00 88.06 100 ARG A O 1
ATOM 790 N N . TYR A 1 101 ? 1.201 1.092 2.312 1.00 88.25 101 TYR A N 1
ATOM 791 C CA . TYR A 1 101 ? 2.601 1.184 2.712 1.00 88.25 101 TYR A CA 1
ATOM 792 C C . TYR A 1 101 ? 3.511 0.371 1.791 1.00 88.25 101 TYR A C 1
ATOM 794 O O . TYR A 1 101 ? 4.511 0.902 1.309 1.00 88.25 101 TYR A O 1
ATOM 802 N N . ASN A 1 102 ? 3.118 -0.854 1.446 1.00 83.94 102 ASN A N 1
ATOM 803 C CA . ASN A 1 102 ? 3.839 -1.680 0.481 1.00 83.94 102 ASN A CA 1
ATOM 804 C C . ASN A 1 102 ? 3.914 -1.026 -0.906 1.00 83.94 102 ASN A C 1
ATOM 806 O O . ASN A 1 102 ? 4.982 -1.036 -1.513 1.00 83.94 102 ASN A O 1
ATOM 810 N N . ALA A 1 103 ? 2.842 -0.382 -1.374 1.00 81.44 103 ALA A N 1
ATOM 811 C CA . ALA A 1 103 ? 2.854 0.364 -2.634 1.00 81.44 103 ALA A CA 1
ATOM 812 C C . ALA A 1 103 ? 3.824 1.561 -2.607 1.00 81.44 103 ALA A C 1
ATOM 814 O O . ALA A 1 103 ? 4.478 1.848 -3.601 1.00 81.44 103 ALA A O 1
ATOM 815 N N . ASN A 1 104 ? 3.976 2.231 -1.460 1.00 79.19 104 ASN A N 1
ATOM 816 C CA . ASN A 1 104 ? 4.923 3.345 -1.292 1.00 79.19 104 ASN A CA 1
ATOM 817 C C . ASN A 1 104 ? 6.366 2.898 -1.012 1.00 79.19 104 ASN A C 1
ATOM 819 O O . ASN A 1 104 ? 7.272 3.734 -0.904 1.00 79.19 104 ASN A O 1
ATOM 823 N N . ARG A 1 105 ? 6.594 1.594 -0.840 1.00 80.25 105 ARG A N 1
ATOM 824 C CA . ARG A 1 105 ? 7.928 1.048 -0.584 1.00 80.25 105 ARG A CA 1
ATOM 825 C C . ARG A 1 105 ? 8.848 1.253 -1.779 1.00 80.25 105 ARG A C 1
ATOM 827 O O . ARG A 1 105 ? 10.036 1.513 -1.597 1.00 80.25 105 ARG A O 1
ATOM 834 N N . LEU A 1 106 ? 8.277 1.155 -2.972 1.00 79.38 106 LEU A N 1
ATOM 835 C CA . LEU A 1 106 ? 8.951 1.332 -4.241 1.00 79.38 106 LEU A CA 1
ATOM 836 C C . LEU A 1 106 ? 8.421 2.609 -4.884 1.00 79.38 106 LEU A C 1
ATOM 838 O O . LEU A 1 106 ? 7.275 2.670 -5.318 1.00 79.38 106 LEU A O 1
ATOM 842 N N . ALA A 1 107 ? 9.243 3.651 -4.894 1.00 80.56 107 ALA A N 1
ATOM 843 C CA . ALA A 1 107 ? 8.910 4.899 -5.561 1.00 80.56 107 ALA A CA 1
ATOM 844 C C . ALA A 1 107 ? 9.885 5.109 -6.710 1.00 80.56 107 ALA A C 1
ATOM 846 O O . ALA A 1 107 ? 11.097 4.989 -6.531 1.00 80.56 107 ALA A O 1
ATOM 847 N N . GLY A 1 108 ? 9.367 5.455 -7.880 1.00 83.69 108 GLY A N 1
ATOM 848 C CA . GLY A 1 108 ? 10.193 5.647 -9.055 1.00 83.69 108 GLY A CA 1
ATOM 849 C C . GLY A 1 108 ? 9.480 6.415 -10.148 1.00 83.69 108 GLY A C 1
ATOM 850 O O . GLY A 1 108 ? 8.295 6.735 -10.050 1.00 83.69 108 GLY A O 1
ATOM 851 N N . TYR A 1 109 ? 10.233 6.735 -11.188 1.00 86.75 109 TYR A N 1
ATOM 852 C CA . TYR A 1 109 ? 9.688 7.271 -12.422 1.00 86.75 109 TYR A CA 1
ATOM 853 C C . TYR A 1 109 ? 10.536 6.835 -13.607 1.00 86.75 109 TYR A C 1
ATOM 855 O O . TYR A 1 109 ? 11.758 6.678 -13.512 1.00 86.75 109 TYR A O 1
ATOM 863 N N . ALA A 1 110 ? 9.868 6.724 -14.748 1.00 87.44 110 ALA A N 1
ATOM 864 C CA . ALA A 1 110 ? 10.502 6.577 -16.039 1.00 87.44 110 ALA A CA 1
ATOM 865 C C . ALA A 1 110 ? 10.159 7.777 -16.923 1.00 87.44 110 ALA A C 1
ATOM 867 O O . ALA A 1 110 ? 9.076 8.354 -16.831 1.00 87.44 110 ALA A O 1
ATOM 868 N N . VAL A 1 111 ? 11.089 8.154 -17.791 1.00 89.12 111 VAL A N 1
ATOM 869 C CA . VAL A 1 111 ? 10.847 9.108 -18.873 1.00 89.12 111 VAL A CA 1
ATOM 870 C C . VAL A 1 111 ? 10.973 8.338 -20.173 1.00 89.12 111 VAL A C 1
ATOM 872 O O . VAL A 1 111 ? 12.048 7.827 -20.480 1.00 89.12 111 VAL A O 1
ATOM 875 N N . VAL A 1 112 ? 9.889 8.271 -20.934 1.00 89.44 112 VAL A N 1
ATOM 876 C CA . VAL A 1 112 ? 9.822 7.617 -22.245 1.00 89.44 112 VAL A CA 1
A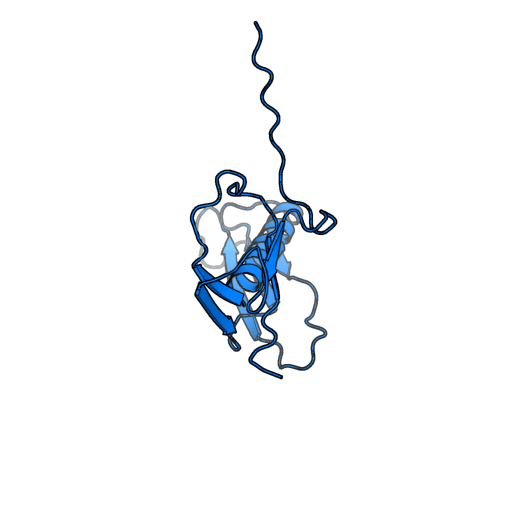TOM 877 C C . VAL A 1 112 ? 9.509 8.652 -23.321 1.00 89.44 112 VAL A C 1
ATOM 879 O O . VAL A 1 112 ? 9.055 9.762 -23.026 1.00 89.44 112 VAL A O 1
ATOM 882 N N . HIS A 1 113 ? 9.768 8.309 -24.582 1.00 87.81 113 HIS A N 1
ATOM 883 C CA . HIS A 1 113 ? 9.194 9.078 -25.684 1.00 87.81 113 HIS A CA 1
ATOM 884 C C . HIS A 1 113 ? 7.667 8.993 -25.631 1.00 87.81 113 HIS A C 1
ATOM 886 O O . HIS A 1 113 ? 7.129 8.018 -25.116 1.00 87.81 113 HIS A O 1
ATOM 892 N N . HIS A 1 114 ? 6.978 10.019 -26.141 1.00 87.69 114 HIS A N 1
ATOM 893 C CA . HIS A 1 114 ? 5.519 10.018 -26.133 1.00 87.69 114 HIS A CA 1
ATOM 894 C C . HIS A 1 114 ? 4.987 8.757 -26.814 1.00 87.69 114 HIS A C 1
ATOM 896 O O . HIS A 1 114 ? 5.250 8.518 -27.993 1.00 87.69 114 HIS A O 1
ATOM 902 N N . ASP A 1 115 ? 4.232 7.997 -26.037 1.00 85.06 115 ASP A N 1
ATOM 903 C CA . ASP A 1 115 ? 3.552 6.791 -26.445 1.00 85.06 115 ASP A CA 1
ATOM 904 C C . ASP A 1 115 ? 2.064 6.995 -26.162 1.00 85.06 115 ASP A C 1
ATOM 906 O O . ASP A 1 115 ? 1.679 7.350 -25.047 1.00 85.06 115 ASP A O 1
ATOM 910 N N . ALA A 1 116 ? 1.241 6.872 -27.200 1.00 84.69 116 ALA A N 1
ATOM 911 C CA . ALA A 1 116 ? -0.196 7.107 -27.109 1.00 84.69 116 ALA A CA 1
ATOM 912 C C . ALA A 1 116 ? -0.962 5.880 -26.592 1.00 84.69 116 ALA A C 1
ATOM 914 O O . ALA A 1 116 ? -2.180 5.957 -26.453 1.00 84.69 116 ALA A O 1
ATOM 915 N N . GLN A 1 117 ? -0.268 4.763 -26.360 1.00 83.62 117 GLN A N 1
ATOM 916 C CA . GLN A 1 117 ? -0.869 3.520 -25.885 1.00 83.62 117 GLN A CA 1
ATOM 917 C C . GLN A 1 117 ? -0.885 3.414 -24.359 1.00 83.62 117 GLN A C 1
ATOM 919 O O . GLN A 1 117 ? -1.661 2.624 -23.849 1.00 83.62 117 GLN A O 1
ATOM 924 N N . VAL A 1 118 ? -0.065 4.203 -23.653 1.00 82.00 118 VAL A N 1
ATOM 925 C CA . VAL A 1 118 ? 0.077 4.111 -22.193 1.00 82.00 118 VAL A CA 1
ATOM 926 C C . VAL A 1 118 ? -1.131 4.715 -21.487 1.00 82.00 118 VAL A C 1
ATOM 928 O O . VAL A 1 118 ? -1.375 5.926 -21.570 1.00 82.00 118 VAL A O 1
ATOM 931 N N . GLU A 1 119 ? -1.826 3.888 -20.719 1.00 82.19 119 GLU A N 1
ATOM 932 C CA . GLU A 1 119 ? -2.945 4.272 -19.867 1.00 82.19 119 GLU A CA 1
ATOM 933 C C . GLU A 1 119 ? -2.571 4.268 -18.371 1.00 82.19 119 GLU A C 1
ATOM 935 O O . GLU A 1 119 ? -1.539 3.752 -17.947 1.00 82.19 119 GLU A O 1
ATOM 940 N N . LEU A 1 120 ? -3.410 4.892 -17.533 1.00 78.81 120 LEU A N 1
ATOM 941 C CA . LEU A 1 120 ? -3.137 5.088 -16.098 1.00 78.81 120 LEU A CA 1
ATOM 942 C C . LEU A 1 120 ? -3.039 3.771 -15.306 1.00 78.81 120 LEU A C 1
ATOM 944 O O . LEU A 1 120 ? -2.412 3.747 -14.247 1.00 78.81 120 LEU A O 1
ATOM 948 N N . PHE A 1 121 ? -3.694 2.716 -15.789 1.00 79.12 121 PHE A N 1
ATOM 949 C CA . PHE A 1 121 ? -3.786 1.422 -15.112 1.00 79.12 121 PHE A CA 1
ATOM 950 C C . PHE A 1 121 ? -2.965 0.323 -15.787 1.00 79.12 121 PHE A C 1
ATOM 952 O O . PHE A 1 121 ? -2.986 -0.805 -15.300 1.00 79.12 121 PHE A O 1
ATOM 959 N N . ASP A 1 122 ? -2.234 0.653 -16.854 1.00 79.81 122 ASP A N 1
ATOM 960 C CA . ASP A 1 122 ? -1.347 -0.300 -17.507 1.00 79.81 122 ASP A CA 1
ATOM 961 C C . ASP A 1 122 ? -0.210 -0.702 -16.574 1.00 79.81 122 ASP A C 1
ATOM 963 O O . ASP A 1 122 ? 0.249 0.071 -15.719 1.00 79.81 122 ASP A O 1
ATOM 967 N N . LYS A 1 123 ? 0.295 -1.914 -16.786 1.00 83.75 123 LYS A N 1
ATOM 968 C CA . LYS A 1 123 ? 1.453 -2.457 -16.083 1.00 83.75 123 LYS A CA 1
ATOM 969 C C . LYS A 1 123 ? 2.688 -2.431 -16.989 1.00 83.75 123 LYS A C 1
ATOM 971 O O . LYS A 1 123 ? 3.008 -3.442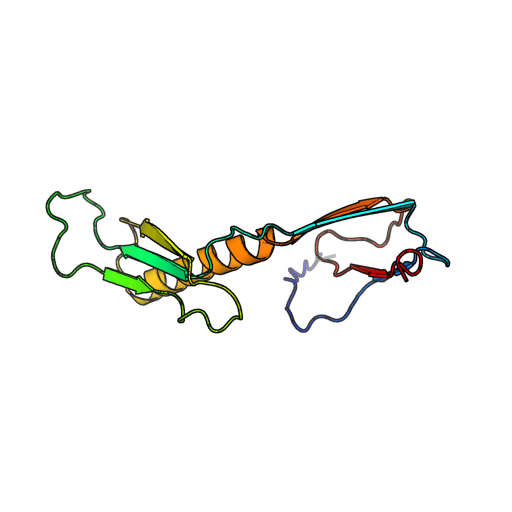 -17.625 1.00 83.75 123 LYS A O 1
ATOM 976 N N . PRO A 1 124 ? 3.423 -1.303 -17.052 1.00 85.62 124 PRO A N 1
ATOM 977 C CA . PRO A 1 124 ? 4.651 -1.225 -17.823 1.00 85.62 124 PRO A CA 1
ATOM 978 C C . PRO A 1 124 ? 5.790 -1.970 -17.119 1.00 85.62 124 PRO A C 1
ATOM 980 O O . PRO A 1 124 ? 5.987 -1.864 -15.907 1.00 85.62 124 PRO A O 1
ATOM 983 N N . GLN A 1 125 ? 6.592 -2.680 -17.903 1.00 87.06 125 GLN A N 1
ATOM 984 C CA . GLN A 1 125 ? 7.847 -3.276 -17.465 1.00 87.06 125 GLN A CA 1
ATOM 985 C C . GLN A 1 125 ? 9.026 -2.461 -18.000 1.00 87.06 125 GLN A C 1
ATOM 987 O O . GLN A 1 125 ? 9.114 -2.205 -19.199 1.00 87.06 125 GLN A O 1
ATOM 992 N N . PHE A 1 126 ? 9.962 -2.099 -17.125 1.00 85.56 126 PHE A N 1
ATOM 993 C CA . PHE A 1 126 ? 11.203 -1.420 -17.500 1.00 85.56 126 PHE A CA 1
ATOM 994 C C . PHE A 1 126 ? 12.383 -2.378 -17.341 1.00 85.56 126 PHE A C 1
ATOM 996 O O . PHE A 1 126 ? 12.619 -2.907 -16.257 1.00 85.56 126 PHE A O 1
ATOM 1003 N N . LEU A 1 127 ? 13.110 -2.616 -18.431 1.00 86.69 127 LEU A N 1
ATOM 1004 C CA . LEU A 1 127 ? 14.287 -3.480 -18.464 1.00 86.69 127 LEU A CA 1
ATOM 1005 C C . LEU A 1 127 ? 15.531 -2.635 -18.738 1.00 86.69 127 LEU A C 1
ATOM 1007 O O . LEU A 1 127 ? 15.773 -2.221 -19.873 1.00 86.69 127 LEU A O 1
ATOM 1011 N N . ASP A 1 128 ? 16.319 -2.375 -17.692 1.00 81.12 128 ASP A N 1
ATOM 1012 C CA . ASP A 1 128 ? 17.612 -1.706 -17.826 1.00 81.12 128 ASP A CA 1
ATOM 1013 C C . ASP A 1 128 ? 18.762 -2.718 -17.863 1.00 81.12 128 ASP A C 1
ATOM 1015 O O . ASP A 1 128 ? 19.077 -3.345 -16.856 1.00 81.12 128 ASP A O 1
ATOM 1019 N N . VAL A 1 129 ? 19.414 -2.862 -19.017 1.00 77.81 129 VAL A N 1
ATOM 1020 C CA . VAL A 1 129 ? 20.610 -3.707 -19.185 1.00 77.81 129 VAL A CA 1
ATOM 1021 C C . VAL A 1 129 ? 21.930 -2.945 -19.003 1.00 77.81 129 VAL A C 1
ATOM 1023 O O . VAL A 1 129 ? 22.998 -3.513 -19.217 1.00 77.81 129 VAL A O 1
ATOM 1026 N N . ARG A 1 130 ? 21.896 -1.655 -18.637 1.00 67.88 130 ARG A N 1
ATOM 1027 C CA . ARG A 1 130 ? 23.111 -0.836 -18.443 1.00 67.88 130 ARG A CA 1
ATOM 1028 C C . ARG A 1 130 ? 23.750 -1.003 -17.066 1.00 67.88 130 ARG A C 1
ATOM 1030 O O . ARG A 1 130 ? 24.870 -0.541 -16.886 1.00 67.88 130 ARG A O 1
ATOM 1037 N N . ASP A 1 131 ? 23.043 -1.635 -16.134 1.00 52.50 131 ASP A N 1
ATOM 1038 C CA . ASP A 1 131 ? 23.467 -1.839 -14.742 1.00 52.50 131 ASP A CA 1
ATOM 1039 C C . ASP A 1 131 ? 23.853 -3.309 -14.456 1.00 52.50 131 ASP A C 1
ATOM 1041 O O . ASP A 1 131 ? 23.714 -3.793 -13.333 1.00 52.50 131 ASP A O 1
ATOM 1045 N N . VAL A 1 132 ? 24.323 -4.031 -15.489 1.00 47.69 132 VAL A N 1
ATOM 1046 C CA . VAL A 1 132 ? 24.934 -5.373 -15.362 1.00 47.69 132 VAL A CA 1
ATOM 1047 C C . VAL A 1 132 ? 26.440 -5.265 -15.146 1.00 47.69 132 VAL A C 1
ATOM 1049 O O . VAL A 1 132 ? 27.095 -4.539 -15.928 1.00 47.69 132 VAL A O 1
#

Organism: NCBI:txid412755

Sequence (132 aa):
ANLIWELVYPQESDAVDMTYFSDQAAYFLKYAESFNLTVPNRIVVFAGNPEDLTPWPEPVIVAQTAAYTGNYDEVLEPHTAPLITSQADADNRADAILTRYNANRLAGYAVVHHDAQVELFDKPQFLDVRDV

pLDDT: mean 83.41, std 9.51, range [47.69, 95.06]